Protein AF-A0AAE4UV95-F1 (afdb_monomer_lite)

pLDDT: mean 94.12, std 5.43, range [60.31, 98.5]

Secondary structure (DSSP, 8-state):
-PPPPP---GGGGGTS--TTT---GGG--GGGHHHHHHHHHHHTHHHHTSTTTT--SSTTS--HHHHHHHHH-

Structure (mmCIF, N/CA/C/O backbone):
data_AF-A0AAE4UV95-F1
#
_entry.id   AF-A0AAE4U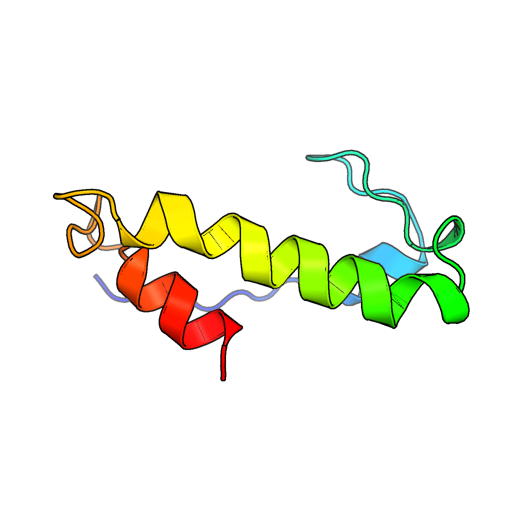V95-F1
#
loop_
_atom_site.group_PDB
_atom_site.id
_atom_site.type_symbol
_atom_site.label_atom_id
_atom_site.label_alt_id
_atom_site.label_comp_id
_atom_site.label_asym_id
_atom_site.label_entity_id
_atom_site.label_seq_id
_atom_site.pdbx_PDB_ins_code
_atom_site.Cartn_x
_atom_site.Cartn_y
_atom_site.Cartn_z
_atom_site.occupancy
_atom_site.B_iso_or_equiv
_atom_site.auth_seq_id
_atom_site.auth_comp_id
_atom_site.auth_asym_id
_atom_site.auth_atom_id
_atom_site.pdbx_PDB_model_num
ATOM 1 N N . MET A 1 1 ? 4.405 7.387 23.417 1.00 60.31 1 MET A N 1
ATOM 2 C CA . MET A 1 1 ? 5.729 7.832 22.925 1.00 60.31 1 MET A CA 1
ATOM 3 C C . MET A 1 1 ? 5.573 8.258 21.465 1.00 60.31 1 MET A C 1
ATOM 5 O O . MET A 1 1 ? 4.610 7.833 20.843 1.00 60.31 1 MET A O 1
ATOM 9 N N . ALA A 1 2 ? 6.427 9.128 20.918 1.00 78.56 2 ALA A N 1
ATOM 10 C CA . ALA A 1 2 ? 6.335 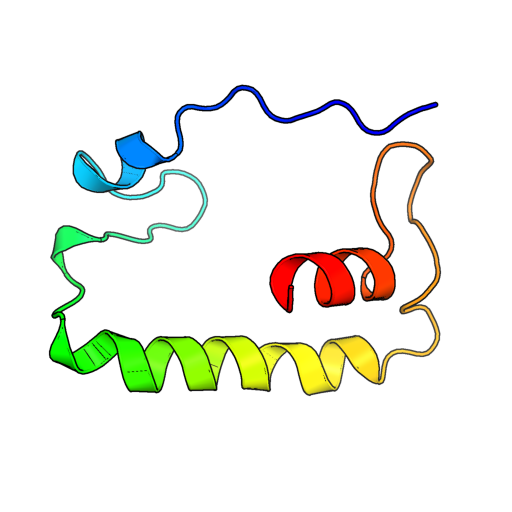9.504 19.501 1.00 78.56 2 ALA A CA 1
ATOM 11 C C . ALA A 1 2 ? 6.910 8.399 18.598 1.00 78.56 2 ALA A C 1
ATOM 13 O O . ALA A 1 2 ? 7.859 7.716 18.988 1.00 78.56 2 ALA A O 1
ATOM 14 N N . ILE A 1 3 ? 6.355 8.243 17.395 1.00 85.75 3 ILE A N 1
ATOM 15 C CA . ILE A 1 3 ? 6.870 7.311 16.384 1.00 85.75 3 ILE A CA 1
ATOM 16 C C . ILE A 1 3 ? 8.230 7.820 15.918 1.00 85.75 3 ILE A C 1
ATOM 18 O O . ILE A 1 3 ? 8.373 8.991 15.567 1.00 85.75 3 ILE A O 1
ATOM 22 N N . THR A 1 4 ? 9.238 6.950 15.977 1.00 88.12 4 THR A N 1
ATOM 23 C CA . THR A 1 4 ? 10.613 7.317 15.621 1.00 88.12 4 THR A CA 1
ATOM 24 C C . THR A 1 4 ? 10.724 7.413 14.100 1.00 88.12 4 THR A C 1
ATOM 26 O O . THR A 1 4 ? 10.394 6.436 13.428 1.00 88.12 4 THR A O 1
ATOM 29 N N . PRO A 1 5 ? 11.175 8.553 13.542 1.00 86.38 5 PRO A N 1
ATOM 30 C CA . PRO A 1 5 ? 11.378 8.678 12.107 1.00 86.38 5 PRO A CA 1
ATOM 31 C C . PRO A 1 5 ? 12.380 7.651 11.589 1.00 86.38 5 PRO A C 1
ATOM 33 O O . PRO A 1 5 ? 13.393 7.372 12.236 1.00 86.38 5 PRO A O 1
ATOM 36 N N . ASP A 1 6 ? 12.107 7.122 10.403 1.00 86.81 6 ASP A N 1
ATOM 37 C CA . ASP A 1 6 ? 13.042 6.231 9.736 1.00 86.81 6 ASP A CA 1
ATOM 38 C C . ASP A 1 6 ? 14.291 6.994 9.263 1.00 86.81 6 ASP A C 1
ATOM 40 O O . ASP A 1 6 ? 14.217 8.135 8.806 1.00 86.81 6 ASP A O 1
ATOM 44 N N . THR A 1 7 ? 15.448 6.346 9.377 1.00 93.12 7 THR A N 1
ATOM 45 C CA . THR A 1 7 ? 16.759 6.859 8.947 1.00 93.12 7 THR A CA 1
ATOM 46 C C . THR A 1 7 ? 17.396 5.995 7.859 1.00 93.12 7 THR A C 1
ATOM 48 O O . THR A 1 7 ? 18.525 6.257 7.438 1.00 93.12 7 THR A O 1
ATOM 51 N N . LYS A 1 8 ? 16.695 4.957 7.385 1.00 88.38 8 LYS A N 1
ATOM 52 C CA . LYS A 1 8 ? 17.174 4.082 6.314 1.00 88.38 8 LYS A CA 1
ATOM 53 C C . LYS A 1 8 ? 17.319 4.848 5.000 1.00 88.38 8 LYS A C 1
ATOM 55 O O . LYS A 1 8 ? 16.451 5.620 4.598 1.00 88.38 8 LYS A O 1
ATOM 60 N N . ASN A 1 9 ? 18.395 4.553 4.272 1.00 90.19 9 ASN A N 1
ATOM 61 C CA . ASN A 1 9 ? 18.516 4.966 2.880 1.00 90.19 9 ASN A CA 1
ATOM 62 C C . ASN A 1 9 ? 17.694 4.034 1.981 1.00 90.19 9 ASN A C 1
ATOM 64 O O . ASN A 1 9 ? 18.200 3.003 1.553 1.00 90.19 9 ASN A O 1
ATOM 68 N N . TRP A 1 10 ? 16.463 4.400 1.641 1.00 89.06 10 TRP A N 1
ATOM 69 C CA . TRP A 1 10 ? 15.594 3.568 0.804 1.00 89.06 10 TRP A CA 1
ATOM 70 C C . TRP A 1 10 ? 16.110 3.296 -0.614 1.00 89.06 10 TRP A C 1
ATOM 72 O O . TRP A 1 10 ? 15.610 2.376 -1.252 1.00 89.06 10 TRP A O 1
ATOM 82 N N . THR A 1 11 ? 17.134 4.002 -1.109 1.00 91.44 11 THR A N 1
ATOM 83 C CA . THR A 1 11 ? 17.685 3.722 -2.446 1.00 91.44 11 THR A CA 1
ATOM 84 C C . THR A 1 11 ? 18.489 2.424 -2.516 1.00 91.44 11 THR A C 1
ATOM 86 O O . THR A 1 11 ? 18.801 1.990 -3.621 1.00 91.44 11 THR A O 1
ATOM 89 N N . TRP A 1 12 ? 18.793 1.764 -1.386 1.00 93.06 12 TRP A N 1
ATOM 90 C CA . TRP A 1 12 ? 19.503 0.474 -1.400 1.00 93.06 12 TRP A CA 1
ATOM 91 C C . TRP A 1 12 ? 18.764 -0.596 -2.221 1.00 93.06 12 TRP A C 1
ATOM 93 O O . TRP A 1 12 ? 19.398 -1.519 -2.727 1.00 93.06 12 TRP A O 1
ATOM 103 N N . VAL A 1 13 ? 17.438 -0.472 -2.386 1.00 92.06 13 VAL A N 1
ATOM 104 C CA . VAL A 1 13 ? 16.602 -1.398 -3.178 1.00 92.06 13 VAL A CA 1
ATOM 105 C C . VAL A 1 13 ? 16.965 -1.424 -4.666 1.00 92.06 13 VAL A C 1
ATOM 107 O O . VAL A 1 13 ? 16.553 -2.335 -5.378 1.00 92.06 13 VAL A O 1
ATOM 110 N N . LEU A 1 14 ? 17.721 -0.430 -5.144 1.00 92.62 14 LEU A N 1
ATOM 111 C CA . LEU A 1 14 ? 18.242 -0.377 -6.512 1.00 92.62 14 LEU A CA 1
ATOM 112 C C . LEU A 1 14 ? 19.478 -1.267 -6.706 1.00 9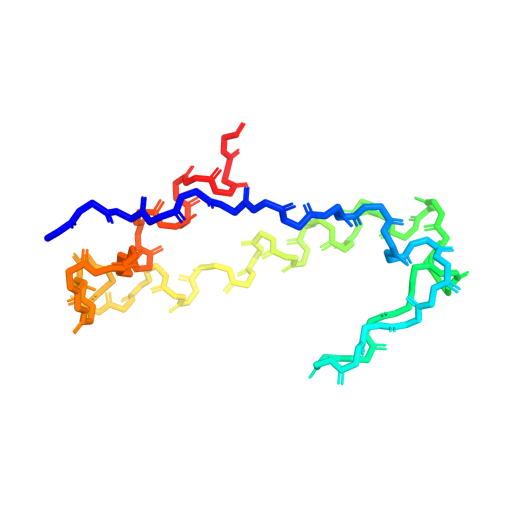2.62 14 LEU A C 1
ATOM 114 O O . LEU A 1 14 ? 19.863 -1.545 -7.836 1.00 92.62 14 LEU A O 1
ATOM 118 N N . GLU A 1 15 ? 20.121 -1.684 -5.615 1.00 94.38 15 GLU A N 1
ATOM 119 C CA . GLU A 1 15 ? 21.390 -2.418 -5.646 1.00 94.38 15 GLU A CA 1
ATOM 120 C C . GLU A 1 15 ? 21.212 -3.916 -5.367 1.00 94.38 15 GLU A C 1
ATOM 122 O O . GLU A 1 15 ? 22.079 -4.717 -5.714 1.00 94.38 15 GLU A O 1
ATOM 127 N N . ARG A 1 16 ? 20.115 -4.304 -4.702 1.00 94.62 16 ARG A N 1
ATOM 128 C CA . ARG A 1 16 ? 19.834 -5.690 -4.305 1.00 94.62 16 ARG A CA 1
ATOM 129 C C . ARG A 1 16 ? 18.356 -5.915 -3.998 1.00 94.62 16 ARG A C 1
ATOM 131 O O . ARG A 1 16 ? 17.666 -5.000 -3.549 1.00 94.62 16 ARG A O 1
ATOM 138 N N . ALA A 1 17 ? 17.928 -7.171 -4.112 1.00 96.00 17 ALA A N 1
ATOM 139 C CA . ALA A 1 17 ? 16.616 -7.610 -3.656 1.00 96.00 17 ALA A CA 1
ATOM 140 C C . ALA A 1 17 ? 16.427 -7.411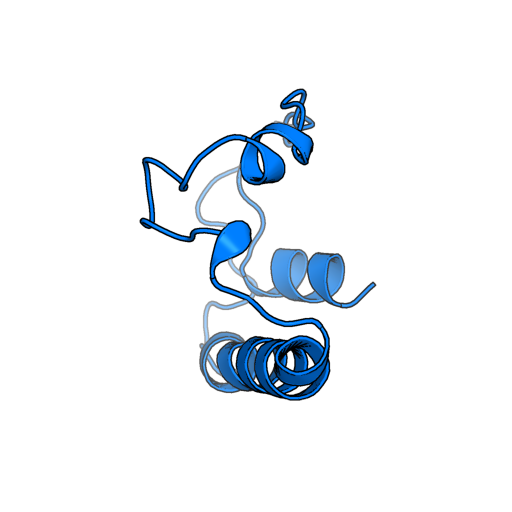 -2.141 1.00 96.00 17 ALA A C 1
ATOM 142 O O . ALA A 1 17 ? 17.375 -7.465 -1.347 1.00 96.00 17 ALA A O 1
ATOM 143 N N . CYS A 1 18 ? 15.178 -7.199 -1.732 1.00 93.62 18 CYS A N 1
ATOM 144 C CA . CYS A 1 18 ? 14.815 -7.015 -0.339 1.00 93.62 18 CYS A CA 1
ATOM 145 C C . CYS A 1 18 ? 15.009 -8.309 0.464 1.00 93.62 18 CYS A C 1
ATOM 147 O O . CYS A 1 18 ? 14.401 -9.321 0.118 1.00 93.62 18 CYS A O 1
ATOM 149 N N . PRO A 1 19 ? 15.788 -8.301 1.561 1.00 92.19 19 PRO A N 1
ATOM 150 C CA . PRO A 1 19 ? 16.005 -9.506 2.361 1.00 92.19 19 PRO A CA 1
ATOM 151 C C . PRO A 1 19 ? 14.749 -9.955 3.122 1.00 92.19 19 PRO A C 1
ATOM 153 O O . PRO A 1 19 ? 14.637 -11.131 3.453 1.00 92.19 19 PRO A O 1
ATOM 156 N N . ASP A 1 20 ? 13.806 -9.041 3.375 1.00 91.62 20 ASP A N 1
ATOM 157 C CA . ASP A 1 20 ? 12.614 -9.323 4.180 1.00 91.62 20 ASP A CA 1
ATOM 158 C C . ASP A 1 20 ? 11.454 -9.871 3.336 1.00 91.62 20 ASP A C 1
ATOM 160 O O . ASP A 1 20 ? 10.727 -10.757 3.779 1.00 91.62 20 ASP A O 1
ATOM 164 N N . CYS A 1 21 ? 11.265 -9.350 2.117 1.00 92.94 21 CYS A N 1
ATOM 165 C CA . CYS A 1 21 ? 10.131 -9.713 1.257 1.00 92.94 21 CYS A CA 1
ATOM 166 C C . CYS A 1 21 ? 10.514 -10.231 -0.137 1.00 92.94 21 CYS A C 1
ATOM 168 O O . CYS A 1 21 ? 9.631 -10.610 -0.902 1.00 92.94 21 CYS A O 1
ATOM 170 N N . GLY A 1 22 ? 11.801 -10.240 -0.490 1.00 93.38 22 GLY A N 1
ATOM 171 C CA . GLY A 1 22 ? 12.293 -10.732 -1.780 1.00 93.38 22 GLY A CA 1
ATOM 172 C C . GLY A 1 22 ? 12.046 -9.810 -2.976 1.00 93.38 22 GLY A C 1
ATOM 173 O O . GLY A 1 22 ? 12.406 -10.179 -4.087 1.00 93.38 22 GLY A O 1
ATOM 174 N N . PHE A 1 23 ? 11.448 -8.628 -2.785 1.00 92.62 23 PHE A N 1
ATOM 175 C CA . PHE A 1 23 ? 11.218 -7.673 -3.874 1.00 92.62 23 PHE A CA 1
ATOM 176 C C . PHE A 1 23 ? 12.533 -7.264 -4.548 1.00 92.62 23 PHE A C 1
ATOM 178 O O . PHE A 1 23 ? 13.436 -6.776 -3.868 1.00 92.62 23 PHE A O 1
ATOM 185 N N . ASP A 1 24 ? 12.612 -7.414 -5.869 1.00 95.38 24 ASP A N 1
ATOM 186 C CA . ASP A 1 24 ? 13.748 -6.989 -6.685 1.00 95.38 24 ASP A CA 1
ATOM 187 C C . ASP A 1 24 ? 13.299 -5.919 -7.686 1.00 95.38 24 ASP A C 1
ATOM 189 O O . ASP A 1 24 ? 12.437 -6.164 -8.533 1.00 95.38 24 ASP A O 1
ATOM 193 N N . SER A 1 25 ? 13.871 -4.718 -7.577 1.00 93.94 25 SER A N 1
ATOM 194 C CA . SER A 1 25 ? 13.526 -3.606 -8.465 1.00 93.94 25 SER A CA 1
ATOM 195 C C . SER A 1 25 ? 14.080 -3.782 -9.882 1.00 93.94 25 SER A C 1
ATOM 197 O O . SER A 1 25 ? 13.517 -3.209 -10.814 1.00 93.94 25 SER A O 1
ATOM 199 N N . ALA A 1 26 ? 15.124 -4.601 -10.068 1.00 95.12 26 ALA A N 1
ATOM 200 C CA . ALA A 1 26 ? 15.727 -4.855 -11.375 1.00 95.12 26 ALA A CA 1
ATOM 201 C C . ALA A 1 26 ? 14.804 -5.660 -12.308 1.00 95.12 26 ALA A C 1
ATOM 203 O O . ALA A 1 26 ? 14.889 -5.527 -13.529 1.00 95.12 26 ALA A O 1
ATOM 204 N N . GLU A 1 27 ? 13.886 -6.443 -11.739 1.00 95.88 27 GLU A N 1
ATOM 205 C CA . GLU A 1 27 ? 12.911 -7.253 -12.478 1.00 95.88 27 GLU A CA 1
ATOM 206 C C . GLU A 1 27 ? 11.648 -6.460 -12.871 1.00 95.88 27 GLU A C 1
ATOM 208 O O . GLU A 1 27 ? 10.814 -6.945 -13.639 1.00 95.88 27 GLU A O 1
ATOM 213 N N . VAL A 1 28 ? 11.486 -5.228 -12.373 1.00 95.44 28 VAL A N 1
ATOM 214 C CA . VAL A 1 28 ? 10.317 -4.383 -12.655 1.00 95.44 28 VAL A CA 1
ATOM 215 C C . VAL A 1 28 ? 10.604 -3.471 -13.840 1.00 95.44 28 VAL A C 1
ATOM 217 O O . VAL A 1 28 ? 11.412 -2.543 -13.763 1.00 95.44 28 VAL A O 1
ATOM 220 N N . ARG A 1 29 ? 9.888 -3.668 -14.951 1.00 96.88 29 ARG A N 1
ATOM 221 C CA . ARG A 1 29 ? 9.997 -2.760 -16.097 1.00 96.88 29 ARG A CA 1
ATOM 222 C C . ARG A 1 29 ? 9.174 -1.509 -15.828 1.00 96.88 29 ARG A C 1
ATOM 224 O O . ARG A 1 29 ? 8.122 -1.553 -15.196 1.00 96.88 29 ARG A O 1
ATOM 231 N N . TYR A 1 30 ? 9.587 -0.391 -16.418 1.00 96.06 30 TYR A N 1
ATOM 232 C CA . TYR A 1 30 ? 8.851 0.872 -16.314 1.00 96.06 30 TYR A CA 1
ATOM 233 C C . TYR A 1 30 ? 7.369 0.743 -16.719 1.00 96.06 30 TYR A C 1
ATOM 235 O O . TYR A 1 30 ? 6.491 1.336 -16.098 1.00 96.06 30 TYR A O 1
ATOM 243 N N . THR A 1 31 ? 7.078 -0.077 -17.732 1.00 98.19 31 THR A N 1
ATOM 244 C CA . THR A 1 31 ? 5.712 -0.327 -18.214 1.00 98.19 31 THR A CA 1
ATOM 245 C C . THR A 1 31 ? 4.838 -1.099 -17.231 1.00 98.19 31 THR A C 1
ATOM 247 O O . THR A 1 31 ? 3.622 -1.055 -17.370 1.00 98.19 31 THR A O 1
ATOM 250 N N . ASP A 1 32 ? 5.431 -1.786 -16.253 1.00 97.62 32 ASP A N 1
ATOM 251 C CA . ASP A 1 32 ? 4.700 -2.565 -15.251 1.00 97.62 32 ASP A CA 1
ATOM 252 C C . ASP A 1 32 ? 4.215 -1.671 -14.091 1.00 97.62 32 ASP A C 1
ATOM 254 O O . ASP A 1 32 ? 3.250 -2.000 -13.401 1.00 97.62 32 ASP A O 1
ATOM 258 N N . ILE A 1 33 ? 4.841 -0.499 -13.899 1.00 96.38 33 ILE A N 1
ATOM 259 C CA . ILE A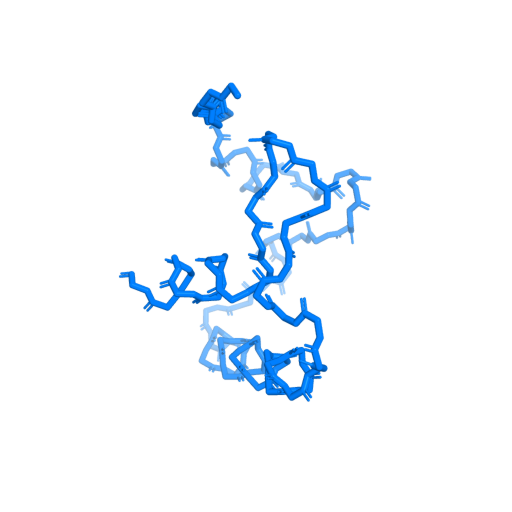 1 33 ? 4.566 0.422 -12.783 1.00 96.38 33 ILE A CA 1
ATOM 260 C C . ILE A 1 33 ? 3.084 0.819 -12.680 1.00 96.38 33 ILE A C 1
ATOM 262 O O . ILE A 1 33 ? 2.546 0.749 -11.573 1.00 96.38 33 ILE A O 1
ATOM 266 N N . PRO A 1 34 ? 2.378 1.216 -13.762 1.00 98.06 34 PRO A N 1
ATOM 267 C CA . PRO A 1 34 ? 0.984 1.638 -13.644 1.00 98.06 34 PRO A CA 1
ATOM 268 C C . PRO A 1 34 ? 0.070 0.557 -13.057 1.00 98.06 34 PRO A C 1
ATOM 270 O O . PRO A 1 34 ? -0.827 0.870 -12.272 1.00 98.06 34 PRO A O 1
ATOM 273 N N . ASP A 1 35 ? 0.290 -0.705 -13.418 1.00 98.12 35 ASP A N 1
ATOM 274 C CA . ASP A 1 35 ? -0.533 -1.816 -12.940 1.00 98.12 35 ASP A CA 1
ATOM 275 C C . ASP A 1 35 ? -0.152 -2.213 -11.515 1.00 98.12 35 ASP A C 1
ATOM 277 O O . ASP A 1 35 ? -1.037 -2.426 -10.685 1.00 98.12 35 ASP A O 1
ATOM 281 N N . LEU A 1 36 ? 1.144 -2.197 -11.188 1.00 96.19 36 LEU A N 1
ATOM 282 C CA . LEU A 1 36 ? 1.633 -2.425 -9.826 1.00 96.19 36 LEU A CA 1
ATOM 283 C C . LEU A 1 36 ? 1.081 -1.395 -8.832 1.00 96.19 36 LEU A C 1
ATOM 285 O O . LEU A 1 36 ? 0.630 -1.770 -7.751 1.00 96.19 36 LEU A O 1
ATOM 289 N N . VAL A 1 37 ? 1.053 -0.111 -9.201 1.00 95.50 37 VAL A N 1
ATOM 290 C CA . VAL A 1 37 ? 0.506 0.957 -8.346 1.00 95.50 37 VAL A CA 1
ATOM 291 C C . VAL A 1 37 ? -0.992 0.758 -8.106 1.00 95.50 37 VAL A C 1
ATOM 293 O O . VAL A 1 37 ? -1.455 0.870 -6.972 1.00 95.50 37 VAL A O 1
ATOM 296 N N . ARG A 1 38 ? -1.766 0.407 -9.142 1.00 97.19 38 ARG A N 1
ATOM 297 C CA . ARG A 1 38 ? -3.207 0.137 -8.985 1.00 97.19 38 ARG A CA 1
ATOM 298 C C . ARG A 1 38 ? -3.470 -1.106 -8.144 1.00 97.19 38 ARG A C 1
ATOM 300 O O . ARG A 1 38 ? -4.364 -1.079 -7.302 1.00 97.19 38 ARG A O 1
ATOM 307 N N . ALA A 1 39 ? -2.695 -2.169 -8.347 1.00 97.25 39 ALA A N 1
ATOM 308 C CA . ALA A 1 39 ? -2.787 -3.381 -7.543 1.00 97.25 39 ALA A CA 1
ATOM 309 C C . ALA A 1 39 ? -2.459 -3.100 -6.067 1.00 97.25 39 ALA A C 1
ATOM 311 O O . ALA A 1 39 ? -3.182 -3.558 -5.183 1.00 97.25 39 ALA A O 1
ATOM 312 N N . ASN A 1 40 ? -1.428 -2.291 -5.797 1.00 95.00 40 ASN A N 1
ATOM 313 C CA . ASN A 1 40 ? -1.085 -1.857 -4.445 1.00 95.00 40 ASN A CA 1
ATOM 314 C C . ASN A 1 40 ? -2.221 -1.049 -3.796 1.00 95.00 40 ASN A C 1
ATOM 316 O O . ASN A 1 40 ? -2.624 -1.361 -2.679 1.00 95.00 40 ASN A O 1
ATOM 320 N N . ALA A 1 41 ? -2.796 -0.076 -4.510 1.00 96.31 41 ALA A N 1
ATOM 321 C CA . ALA A 1 41 ? -3.929 0.704 -4.013 1.00 96.31 41 ALA A CA 1
ATOM 322 C C . ALA A 1 41 ? -5.162 -0.175 -3.727 1.00 96.31 41 ALA A C 1
ATOM 324 O O . ALA A 1 41 ? -5.803 -0.030 -2.688 1.00 96.31 41 ALA A O 1
ATOM 325 N N . ALA A 1 42 ? -5.474 -1.129 -4.610 1.00 97.19 42 ALA A N 1
ATOM 326 C CA . ALA A 1 42 ? -6.596 -2.050 -4.430 1.00 97.19 42 ALA A CA 1
ATOM 327 C C . ALA A 1 42 ? -6.430 -2.963 -3.201 1.00 97.19 42 ALA A C 1
ATOM 329 O O . ALA A 1 42 ? -7.421 -3.306 -2.555 1.00 97.19 42 ALA A O 1
ATOM 330 N N . ALA A 1 43 ? -5.192 -3.315 -2.835 1.00 96.75 43 ALA A N 1
ATOM 331 C CA . ALA A 1 43 ? -4.907 -4.145 -1.665 1.00 96.75 43 ALA A CA 1
ATOM 332 C C . ALA A 1 43 ? -5.296 -3.479 -0.329 1.00 96.75 43 ALA A C 1
ATOM 334 O O . ALA A 1 43 ? -5.513 -4.182 0.660 1.00 96.75 43 ALA A O 1
ATOM 335 N N . TRP A 1 44 ? -5.435 -2.149 -0.290 1.00 97.69 44 TRP A N 1
ATOM 336 C CA . TRP A 1 44 ? -5.854 -1.422 0.912 1.00 97.69 44 TRP A CA 1
ATOM 337 C C . TRP A 1 44 ? -7.346 -1.552 1.226 1.00 97.69 44 TRP A C 1
ATOM 339 O O . TRP A 1 44 ? -7.715 -1.482 2.395 1.00 97.69 44 TRP A O 1
ATOM 349 N N . VAL A 1 45 ? -8.207 -1.781 0.228 1.00 97.00 45 VAL A N 1
ATOM 350 C CA . VAL A 1 45 ? -9.672 -1.837 0.412 1.00 97.00 45 VAL A CA 1
ATOM 351 C C . VAL A 1 45 ? -10.095 -2.812 1.525 1.00 97.00 45 VAL A C 1
ATOM 353 O O . VAL A 1 45 ? -10.699 -2.355 2.495 1.00 97.00 45 VAL A O 1
ATOM 356 N N . PRO A 1 46 ? -9.721 -4.107 1.497 1.00 98.12 46 PRO A N 1
ATOM 357 C CA . PRO A 1 46 ? -10.107 -5.039 2.560 1.00 98.12 46 PRO A CA 1
ATOM 358 C C . PRO A 1 46 ? -9.438 -4.751 3.916 1.00 98.12 46 PRO A C 1
ATOM 360 O O . PRO A 1 46 ? -9.873 -5.274 4.939 1.00 98.12 46 PRO A O 1
ATOM 363 N N . VAL A 1 47 ? -8.358 -3.961 3.961 1.00 98.06 47 VAL A N 1
ATOM 364 C CA . VAL A 1 47 ? -7.752 -3.504 5.225 1.00 98.06 47 VAL A CA 1
ATOM 365 C C . VAL A 1 47 ? -8.600 -2.393 5.838 1.00 98.06 47 VAL A C 1
ATOM 367 O O . VAL A 1 47 ? -8.848 -2.410 7.042 1.00 98.06 47 VAL A O 1
ATOM 370 N N . LEU A 1 48 ? -9.070 -1.462 5.007 1.00 97.94 48 LEU A N 1
ATOM 371 C CA . LEU A 1 48 ? -9.882 -0.321 5.423 1.00 97.94 48 LEU A CA 1
ATOM 372 C C . LEU A 1 48 ? -11.289 -0.713 5.895 1.00 97.94 48 LEU A C 1
ATOM 374 O O . LEU A 1 48 ? -11.894 0.018 6.671 1.00 97.94 48 LEU A O 1
ATOM 378 N N . GLU A 1 49 ? -11.790 -1.874 5.475 1.00 98.19 49 GLU A N 1
ATOM 379 C CA . GLU A 1 49 ? -13.079 -2.426 5.913 1.00 98.19 49 GLU A CA 1
ATOM 380 C C . GLU A 1 49 ? -13.031 -3.100 7.296 1.00 98.19 49 GLU A C 1
ATOM 382 O O . GLU A 1 49 ? -14.073 -3.463 7.847 1.00 98.19 49 GLU A O 1
ATOM 387 N N . ARG A 1 50 ? -11.840 -3.293 7.879 1.00 98.31 50 ARG A N 1
ATOM 388 C CA . ARG A 1 50 ? -11.707 -3.968 9.176 1.00 98.31 50 ARG A CA 1
ATOM 389 C C . ARG A 1 50 ? -12.272 -3.101 10.309 1.00 98.31 50 ARG A C 1
ATOM 391 O O . ARG A 1 50 ? -12.015 -1.897 10.345 1.00 98.31 50 ARG A O 1
ATOM 398 N N . PRO A 1 51 ? -12.982 -3.692 11.288 1.00 98.31 51 PRO A N 1
ATOM 399 C CA . PRO A 1 51 ? -13.600 -2.936 12.380 1.00 98.31 51 PRO A CA 1
ATOM 400 C C . PRO A 1 51 ? -12.581 -2.249 13.303 1.00 98.31 51 PRO A C 1
ATOM 402 O O . PRO A 1 51 ? -12.914 -1.279 13.978 1.00 98.31 51 PRO A O 1
ATOM 405 N N . ASP A 1 52 ? -11.344 -2.738 13.336 1.00 97.88 52 ASP A N 1
ATOM 406 C CA . ASP A 1 52 ? -10.244 -2.261 14.169 1.00 97.88 52 ASP A CA 1
ATOM 407 C C . ASP A 1 52 ? -9.233 -1.392 13.402 1.00 97.88 52 ASP A C 1
ATOM 409 O O . ASP A 1 52 ? -8.181 -1.064 13.942 1.00 97.88 52 ASP A O 1
ATOM 413 N N . VAL A 1 53 ? -9.537 -0.965 12.169 1.00 98.50 53 VAL A N 1
ATOM 414 C CA . VAL A 1 53 ? -8.596 -0.232 11.297 1.00 98.50 53 VAL A CA 1
ATOM 415 C C . VAL A 1 53 ? -8.005 1.035 11.942 1.00 98.50 53 VAL A C 1
ATOM 417 O O . VAL A 1 53 ? -6.874 1.417 11.642 1.00 98.50 53 VAL A O 1
ATOM 420 N N . ALA A 1 54 ? -8.749 1.677 12.846 1.00 98.31 54 ALA A N 1
ATOM 421 C CA . ALA A 1 54 ? -8.331 2.882 13.565 1.00 98.31 54 ALA A CA 1
ATOM 422 C C . ALA A 1 54 ? -7.594 2.594 14.890 1.00 98.31 54 ALA A C 1
ATOM 424 O O . ALA A 1 54 ? -7.143 3.523 15.560 1.00 98.31 54 ALA A O 1
ATOM 425 N N . VAL A 1 55 ? -7.479 1.328 15.299 1.00 98.12 55 VAL A N 1
ATOM 426 C CA . VAL A 1 55 ? -6.815 0.935 16.544 1.00 98.12 55 VAL A CA 1
ATOM 427 C C . VAL A 1 55 ? -5.310 0.851 16.306 1.00 98.12 55 VAL A C 1
ATOM 429 O O . VAL A 1 55 ? -4.840 0.164 15.399 1.00 98.12 55 VAL A O 1
ATOM 432 N N . ARG A 1 56 ? -4.536 1.553 17.136 1.00 97.12 56 ARG A N 1
ATOM 433 C CA . ARG A 1 56 ? -3.079 1.395 17.179 1.00 97.12 56 ARG A CA 1
ATOM 434 C C . ARG A 1 56 ? -2.724 0.155 18.004 1.00 97.12 56 ARG A C 1
ATOM 436 O O . ARG A 1 56 ? -3.252 0.025 19.110 1.00 97.12 56 ARG A O 1
ATOM 443 N N . PRO A 1 57 ? -1.836 -0.729 17.520 1.00 95.00 57 PRO A N 1
ATOM 444 C CA . PRO A 1 57 ? -1.435 -1.910 18.283 1.00 95.00 57 PRO A CA 1
ATOM 445 C C . PRO A 1 57 ? -0.554 -1.551 19.490 1.00 95.00 57 PRO A C 1
ATOM 447 O O . PRO A 1 57 ? -0.605 -2.232 20.511 1.00 95.00 57 PRO A O 1
ATOM 450 N N . ASP A 1 58 ? 0.214 -0.464 19.396 1.00 94.38 58 ASP A N 1
ATOM 451 C CA . ASP A 1 58 ? 1.040 0.087 20.468 1.00 94.38 58 ASP A CA 1
ATOM 452 C C . ASP A 1 58 ? 1.304 1.590 20.231 1.00 94.38 58 ASP A C 1
ATOM 454 O O . ASP A 1 58 ? 0.899 2.162 19.218 1.00 94.38 58 ASP A O 1
ATOM 458 N N . GLU A 1 59 ? 1.969 2.263 21.175 1.00 91.75 59 GLU A N 1
ATOM 459 C CA . GLU A 1 59 ? 2.222 3.709 21.087 1.00 91.75 59 GLU A CA 1
ATOM 460 C C . GLU A 1 59 ? 3.187 4.118 19.958 1.00 91.75 59 GLU A C 1
ATOM 462 O O . GLU A 1 59 ? 3.176 5.277 19.540 1.00 91.75 59 GLU A O 1
ATOM 467 N N . GLY A 1 60 ? 4.041 3.199 19.504 1.00 92.56 60 GLY A N 1
ATOM 468 C CA . GLY A 1 60 ? 5.080 3.397 18.494 1.00 92.56 60 GLY A CA 1
ATOM 469 C C . GLY A 1 60 ? 4.687 2.952 17.084 1.00 92.56 60 GLY A C 1
ATOM 470 O O . GLY A 1 60 ? 5.514 3.062 16.179 1.00 92.56 60 GLY A O 1
ATOM 471 N N . THR A 1 61 ? 3.444 2.514 16.878 1.00 93.12 61 THR A N 1
ATOM 472 C CA . THR A 1 61 ? 2.958 2.000 15.594 1.00 93.12 61 THR A CA 1
ATOM 473 C C . THR A 1 61 ? 1.684 2.734 15.170 1.00 93.12 61 THR A C 1
ATOM 475 O O . THR A 1 61 ? 0.745 2.885 15.955 1.00 93.12 61 THR A O 1
ATOM 478 N N . TRP A 1 62 ? 1.631 3.209 13.921 1.00 95.75 62 TRP A N 1
ATOM 479 C CA . TRP A 1 62 ? 0.394 3.758 13.354 1.00 95.75 62 TRP A CA 1
ATOM 480 C C . TRP A 1 62 ? -0.698 2.691 13.273 1.00 95.75 62 TRP A C 1
ATOM 482 O O . TRP A 1 62 ? -0.430 1.519 13.012 1.00 95.75 62 TRP A O 1
ATOM 492 N N . SER A 1 63 ? -1.947 3.115 13.441 1.00 97.31 63 SER A N 1
ATOM 493 C CA . SER A 1 63 ? -3.094 2.298 13.053 1.00 97.31 63 SER A CA 1
ATOM 494 C C . SER A 1 63 ? -3.076 2.078 11.5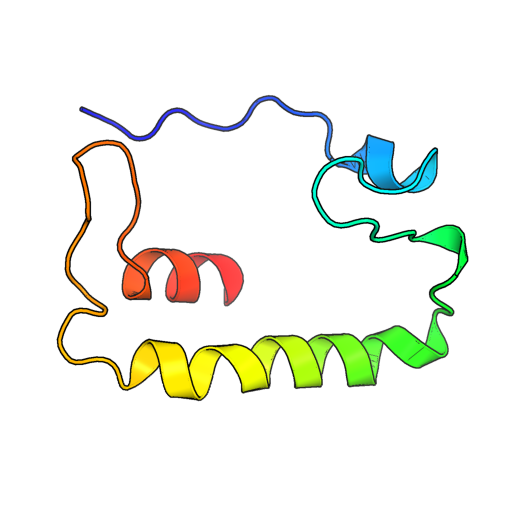38 1.00 97.31 63 SER A C 1
ATOM 496 O O . SER A 1 63 ? -2.460 2.844 10.787 1.00 97.31 63 SER A O 1
ATOM 498 N N . ALA A 1 64 ? -3.779 1.050 11.064 1.00 98.00 64 ALA A N 1
ATOM 499 C CA . ALA A 1 64 ? -3.860 0.783 9.631 1.00 98.00 64 ALA A CA 1
ATOM 500 C C . ALA A 1 64 ? -4.467 1.972 8.860 1.00 98.00 64 ALA A C 1
ATOM 502 O O . ALA A 1 64 ? -4.027 2.267 7.751 1.00 98.00 64 ALA A O 1
ATOM 503 N N . LEU A 1 65 ? -5.420 2.692 9.462 1.00 98.06 65 LEU A N 1
ATOM 504 C CA . LEU A 1 65 ? -6.037 3.881 8.875 1.00 98.06 65 LEU A CA 1
ATOM 505 C C . LEU A 1 65 ? -5.040 5.038 8.731 1.00 98.06 65 LEU A C 1
ATOM 507 O O . LEU A 1 65 ? -4.988 5.684 7.687 1.00 98.06 65 LEU A O 1
ATOM 511 N N . GLU A 1 66 ? -4.244 5.299 9.767 1.00 97.19 66 GLU A N 1
ATOM 512 C CA . GLU A 1 66 ? -3.226 6.355 9.739 1.00 97.19 66 GLU A CA 1
ATOM 513 C C . GLU A 1 66 ? -2.137 6.054 8.709 1.00 97.19 66 GLU A C 1
ATOM 515 O O . GLU A 1 66 ? -1.754 6.937 7.944 1.00 97.19 66 GLU A O 1
ATOM 520 N N . TYR A 1 67 ? -1.685 4.799 8.638 1.00 96.12 67 TYR A N 1
ATOM 521 C CA . TYR A 1 67 ? -0.702 4.388 7.640 1.00 96.12 67 TYR A CA 1
ATOM 522 C C . TYR A 1 67 ? -1.270 4.465 6.217 1.00 96.12 67 TYR A C 1
ATOM 524 O O . TYR A 1 67 ? -0.588 4.956 5.322 1.00 96.12 67 TYR A O 1
ATOM 532 N N . ALA A 1 68 ? -2.528 4.064 6.005 1.00 97.38 68 ALA A N 1
ATOM 533 C CA . ALA A 1 68 ? -3.198 4.198 4.712 1.00 97.38 68 ALA A CA 1
ATOM 534 C C . ALA A 1 68 ? -3.304 5.665 4.256 1.00 97.38 68 ALA A C 1
ATOM 536 O O . ALA A 1 68 ? -3.081 5.964 3.085 1.00 97.38 68 ALA A O 1
ATOM 537 N N . ALA A 1 69 ? -3.617 6.587 5.174 1.00 96.25 69 ALA A N 1
ATOM 538 C CA . ALA A 1 69 ? -3.643 8.017 4.875 1.00 96.25 69 ALA A CA 1
ATOM 539 C C . ALA A 1 69 ? -2.250 8.546 4.502 1.00 96.25 69 ALA A C 1
ATOM 541 O O . ALA A 1 69 ? -2.137 9.313 3.554 1.00 96.25 69 ALA A O 1
ATOM 542 N N . HIS A 1 70 ? -1.202 8.092 5.198 1.00 93.38 70 HIS A N 1
ATOM 543 C CA . HIS A 1 70 ? 0.177 8.459 4.882 1.00 93.38 70 HIS A CA 1
ATOM 544 C C . HIS A 1 70 ? 0.624 7.983 3.498 1.00 93.38 70 HIS A C 1
ATOM 546 O O . HIS A 1 70 ? 1.209 8.767 2.771 1.00 93.38 70 HIS A O 1
ATOM 552 N N . VAL A 1 71 ? 0.368 6.725 3.120 1.00 93.31 71 VAL A N 1
ATOM 553 C CA . VAL A 1 71 ? 0.829 6.201 1.816 1.00 93.31 71 VAL A CA 1
ATOM 554 C C . VAL A 1 71 ? 0.012 6.708 0.627 1.00 93.31 71 VAL A C 1
ATOM 556 O O . VAL A 1 71 ? 0.430 6.546 -0.517 1.00 93.31 71 VAL A O 1
ATOM 559 N N . ARG A 1 72 ? -1.176 7.266 0.884 1.00 92.62 72 ARG A N 1
ATOM 560 C CA . ARG A 1 72 ? -1.999 7.925 -0.134 1.00 92.62 72 ARG A CA 1
ATOM 561 C C . ARG A 1 72 ? -1.429 9.294 -0.525 1.00 92.62 72 ARG A C 1
ATOM 563 O O . ARG A 1 72 ? -1.560 9.659 -1.693 1.00 92.62 72 ARG A O 1
ATOM 570 N N . ASP A 1 73 ? -0.909 10.038 0.452 1.00 89.00 73 ASP A N 1
ATOM 571 C CA . ASP A 1 73 ? -0.462 11.434 0.319 1.00 89.00 73 ASP A CA 1
ATOM 572 C C . ASP A 1 73 ? 1.010 11.535 -0.111 1.00 89.00 73 ASP A C 1
ATOM 574 O O . ASP A 1 73 ? 1.301 12.413 -0.957 1.00 89.00 73 ASP A O 1
#

Sequence (73 aa):
MAITPDTKNWTWVLERACPDCGFDSAEVRYTDIPDLVRANAAAWVPVLERPDVAVRPDEGTWSALEYAAHVRD

Organism: NCBI:txid1990687

Foldseek 3Di:
DEADDDPDPVCCLQVDADPPPRDHPVPDDPVCVVVVVVVVLVVLVVLVPDPCQCPAPDPRGGRVVVVNVVVVD

Radius of gyration: 15.09 Å; chains: 1; bounding box: 35×22×41 Å